Protein AF-A0A4W5LKM9-F1 (afdb_monomer_lite)

Organism: NCBI:txid62062

Secondary structure (DSSP, 8-state):
--GGGTEEEEEEEEE--GGG-PPP--EEEEEEHHHHHHHHHHHHHHHHHHS-TT-SS-S-EE-TTS-HHHHS-TTS-EEEEEETTEEEEEEE---

InterPro domains:
  IPR006767 Cwf19-like protein, C-terminal domain-2 [PF04676] (53-95)
  IPR006768 Cwf19-like, C-terminal domain-1 [PF04677] (1-44)
  IPR040194 Cwf19-like protein [PTHR12072] (1-95)

Foldseek 3Di:
DLVVVQKKWKWKWWFAAVVVVDDTDIDIDIDHVVVLVCVLVVVVVCQCVVDDPDDPDDSKDWPQPHDPPVGDDPPFTKMAMQRHPGGGIMGGDDD

Radius of gyration: 13.93 Å; chains: 1; bounding box: 39×26×37 Å

Sequence (95 aa):
MFESQDQDCVFMETHMNPKRRQHMVLECIPLPRELGDMAPIYFKKAIMECDEEWAMNKKVVDLSSKDIRHAVPRGLPYFSVDFGLQGGFAHVIEN

Structure (mmCIF, N/CA/C/O backbone):
data_AF-A0A4W5LKM9-F1
#
_entry.id   AF-A0A4W5LKM9-F1
#
loop_
_atom_site.group_PDB
_atom_site.id
_atom_site.type_symbol
_atom_site.label_atom_id
_atom_site.label_alt_id
_atom_site.label_comp_id
_atom_site.label_asym_id
_atom_site.label_entity_id
_atom_site.label_seq_id
_atom_site.pdbx_PDB_ins_code
_atom_site.Cartn_x
_atom_site.Cartn_y
_atom_site.Cartn_z
_atom_site.occupancy
_atom_site.B_iso_or_equiv
_atom_site.auth_seq_id
_atom_site.auth_comp_id
_atom_site.auth_asym_id
_atom_site.auth_atom_id
_atom_site.pdbx_PDB_model_num
ATOM 1 N N . MET A 1 1 ? -18.381 1.943 7.502 1.00 91.31 1 MET A N 1
ATOM 2 C CA . MET A 1 1 ? -18.553 0.585 8.070 1.00 91.31 1 MET A CA 1
ATOM 3 C C . MET A 1 1 ? -17.501 0.313 9.136 1.00 91.31 1 MET A C 1
ATOM 5 O O . MET A 1 1 ? -17.880 0.110 10.277 1.00 91.31 1 MET A O 1
ATOM 9 N N . PHE A 1 2 ? -16.211 0.336 8.796 1.00 95.25 2 PHE A N 1
ATOM 10 C CA . PHE A 1 2 ? -15.137 0.027 9.749 1.00 95.25 2 PHE A CA 1
ATOM 11 C C . PHE A 1 2 ? -14.924 1.106 10.818 1.00 95.25 2 PHE A C 1
ATOM 13 O O . PHE A 1 2 ? -14.783 0.773 11.987 1.00 95.25 2 PHE A O 1
ATOM 20 N N . GLU A 1 3 ? -15.078 2.384 10.467 1.00 93.88 3 GLU A N 1
ATOM 21 C CA . GLU A 1 3 ? -15.024 3.485 11.443 1.00 93.88 3 GLU A CA 1
ATOM 22 C C . GLU A 1 3 ? -16.036 3.313 12.594 1.00 93.88 3 GLU A C 1
ATOM 24 O O . GLU A 1 3 ? -15.690 3.463 13.762 1.00 93.88 3 GLU A O 1
ATOM 29 N N . SER A 1 4 ? -17.278 2.901 12.295 1.00 96.25 4 SER A N 1
ATOM 30 C CA . SER A 1 4 ? -18.292 2.619 13.328 1.00 96.25 4 SER A CA 1
ATOM 31 C C . SER A 1 4 ? -17.976 1.393 14.194 1.00 96.25 4 SER A C 1
ATOM 33 O O . SER A 1 4 ? -18.652 1.170 15.192 1.00 96.25 4 SER A O 1
ATOM 35 N N . GLN A 1 5 ? -16.986 0.587 13.801 1.00 95.88 5 GLN A N 1
ATOM 36 C CA . GLN A 1 5 ? -16.482 -0.569 14.547 1.00 95.88 5 GLN A CA 1
ATOM 37 C C . GLN A 1 5 ? -15.164 -0.262 15.271 1.00 95.88 5 GLN A C 1
ATOM 39 O O . GLN A 1 5 ? -14.531 -1.189 15.765 1.00 95.88 5 GLN A O 1
ATOM 44 N N . ASP A 1 6 ? -14.751 1.009 15.338 1.00 95.06 6 ASP A N 1
ATOM 45 C CA . ASP A 1 6 ? -13.456 1.409 15.901 1.00 95.06 6 ASP A CA 1
ATOM 46 C C . ASP A 1 6 ? -12.258 0.763 15.173 1.00 95.06 6 ASP A C 1
ATOM 48 O O . ASP A 1 6 ? -11.254 0.339 15.751 1.00 95.06 6 ASP A O 1
ATOM 52 N N . GLN A 1 7 ? -12.397 0.641 13.855 1.00 96.56 7 GLN A N 1
ATOM 53 C CA . GLN A 1 7 ? -11.366 0.122 12.973 1.00 96.56 7 GLN A CA 1
ATOM 54 C C . GLN A 1 7 ? -10.998 1.160 11.924 1.00 96.56 7 GLN A C 1
ATOM 56 O O . GLN A 1 7 ? -11.847 1.913 11.441 1.00 96.56 7 GLN A O 1
ATOM 61 N N . ASP A 1 8 ? -9.729 1.136 11.548 1.00 95.94 8 ASP A N 1
ATOM 62 C CA . ASP A 1 8 ? -9.219 1.807 10.365 1.00 95.94 8 ASP A CA 1
ATOM 63 C C . ASP A 1 8 ? -9.032 0.791 9.227 1.00 95.94 8 ASP A C 1
ATOM 65 O O . ASP A 1 8 ? -9.298 -0.406 9.387 1.00 95.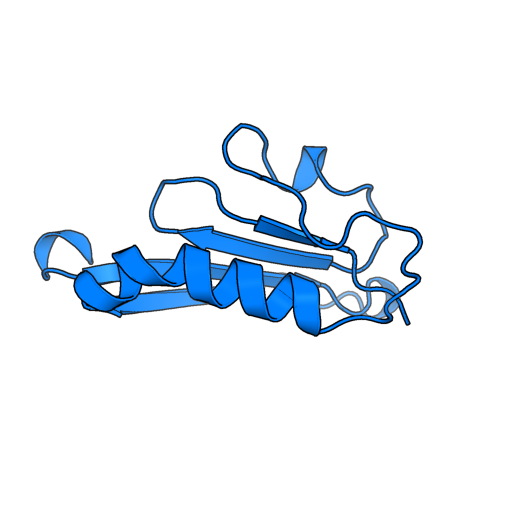94 8 ASP A O 1
ATOM 69 N N . CYS A 1 9 ? -8.632 1.252 8.048 1.00 96.50 9 CYS A N 1
ATOM 70 C CA . CYS A 1 9 ? -8.472 0.428 6.858 1.00 96.50 9 CYS A CA 1
ATOM 71 C C . CYS A 1 9 ? -7.171 0.734 6.135 1.00 96.50 9 CYS A C 1
ATOM 73 O O . CYS A 1 9 ? -6.803 1.886 5.956 1.00 96.50 9 CYS A O 1
ATOM 75 N N . VAL A 1 10 ? -6.529 -0.307 5.624 1.00 97.44 10 VAL A N 1
ATOM 76 C CA . VAL A 1 10 ? -5.486 -0.180 4.610 1.00 97.44 10 VAL A CA 1
ATOM 77 C C . VAL A 1 10 ? -6.037 -0.715 3.300 1.00 97.44 10 VAL A C 1
ATOM 79 O O . VAL A 1 10 ? -6.565 -1.830 3.255 1.00 97.44 10 VAL A O 1
ATOM 82 N N . PHE A 1 11 ? -5.907 0.070 2.239 1.00 97.19 11 PHE A N 1
ATOM 83 C CA . PHE A 1 11 ? -6.217 -0.369 0.886 1.00 97.19 11 PHE A CA 1
ATOM 84 C C . PHE A 1 11 ? -4.923 -0.584 0.130 1.00 97.19 11 PHE A C 1
ATOM 86 O O . PHE A 1 11 ? -4.054 0.276 0.176 1.00 97.19 11 PHE A O 1
ATOM 93 N N . MET A 1 12 ? -4.765 -1.713 -0.552 1.00 96.75 12 MET A N 1
ATOM 94 C CA . MET A 1 12 ? -3.549 -1.967 -1.321 1.00 96.75 12 MET A CA 1
ATOM 95 C C . MET A 1 12 ? -3.837 -2.656 -2.642 1.00 96.75 12 MET A C 1
ATOM 97 O O . MET A 1 12 ? -4.762 -3.459 -2.763 1.00 96.75 12 MET A O 1
ATOM 101 N N . GLU A 1 13 ? -3.010 -2.352 -3.631 1.00 95.50 13 GLU A N 1
ATOM 102 C CA . GLU A 1 13 ? -2.974 -3.069 -4.896 1.00 95.50 13 GLU A CA 1
ATOM 103 C C . GLU A 1 13 ? -1.526 -3.341 -5.300 1.00 95.50 13 GLU A C 1
ATOM 105 O O . GLU A 1 13 ? -0.623 -2.529 -5.081 1.00 95.50 13 GLU A O 1
ATOM 110 N N . TH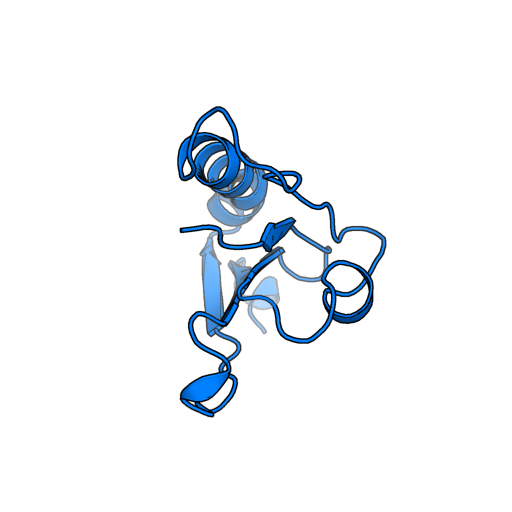R A 1 14 ? -1.305 -4.511 -5.898 1.00 95.25 14 THR A N 1
ATOM 111 C CA . THR A 1 14 ? 0.012 -4.925 -6.383 1.00 95.25 14 THR A CA 1
ATOM 112 C C . THR A 1 14 ? -0.082 -5.313 -7.850 1.00 95.25 14 THR A C 1
ATOM 114 O O . THR A 1 14 ? -0.744 -6.285 -8.220 1.00 95.25 14 THR A O 1
ATOM 117 N N . HIS A 1 15 ? 0.626 -4.582 -8.702 1.00 93.31 15 HIS A N 1
ATOM 118 C CA . HIS A 1 15 ? 0.691 -4.822 -10.133 1.00 93.31 15 HIS A CA 1
ATOM 119 C C . HIS A 1 15 ? 2.105 -5.264 -10.527 1.00 93.31 15 HIS A C 1
ATOM 121 O O . HIS A 1 15 ? 2.963 -4.447 -10.834 1.00 93.31 15 HIS A O 1
ATOM 127 N N . MET A 1 16 ? 2.353 -6.579 -10.528 1.00 90.31 16 MET A N 1
ATOM 128 C CA . MET A 1 16 ? 3.701 -7.139 -10.742 1.00 90.31 16 MET A CA 1
ATOM 129 C C . MET A 1 16 ? 4.066 -7.356 -12.214 1.00 90.31 16 MET A C 1
ATOM 131 O O . MET A 1 16 ? 5.208 -7.163 -12.617 1.00 90.31 16 MET A O 1
ATOM 135 N N . ASN A 1 17 ? 3.128 -7.849 -13.030 1.00 87.19 17 ASN A N 1
ATOM 136 C CA . ASN A 1 17 ? 3.440 -8.298 -14.388 1.00 8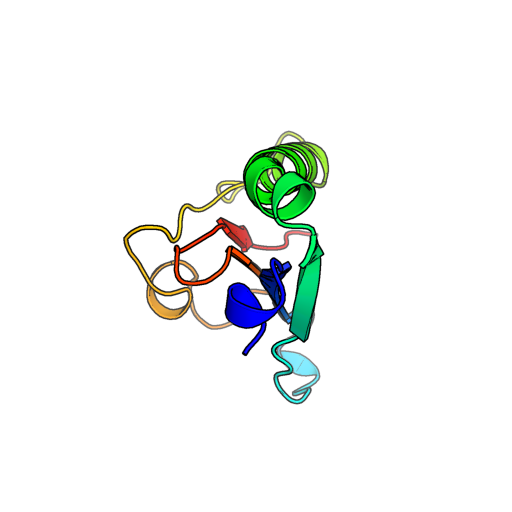7.19 17 ASN A CA 1
ATOM 137 C C . ASN A 1 17 ? 2.356 -7.876 -15.392 1.00 87.19 17 ASN A C 1
ATOM 139 O O . ASN A 1 17 ? 1.425 -8.649 -15.658 1.00 87.19 17 ASN A O 1
ATOM 143 N N . PRO A 1 18 ? 2.512 -6.697 -16.025 1.00 83.19 18 PRO A N 1
ATOM 144 C CA . PRO A 1 18 ? 1.553 -6.177 -16.999 1.00 83.19 18 PRO A CA 1
ATOM 145 C C . PRO A 1 18 ? 1.290 -7.138 -18.172 1.00 83.19 18 PRO A C 1
ATOM 147 O O . PRO A 1 18 ? 0.204 -7.149 -18.754 1.00 83.19 18 PRO A O 1
ATOM 150 N N . LYS A 1 19 ? 2.264 -7.994 -18.522 1.00 87.12 19 LYS A N 1
ATOM 151 C CA . LYS A 1 19 ? 2.146 -8.938 -19.646 1.00 87.12 19 LYS A CA 1
ATOM 152 C C . LYS A 1 19 ? 1.187 -10.089 -19.350 1.00 87.12 19 LYS A C 1
ATOM 154 O O . LYS A 1 19 ? 0.618 -10.647 -20.285 1.00 87.12 19 LYS A O 1
ATOM 159 N N . ARG A 1 20 ? 0.984 -10.439 -18.074 1.00 89.88 20 ARG A N 1
ATOM 160 C CA . ARG A 1 20 ? 0.095 -11.540 -17.667 1.00 89.88 20 ARG A CA 1
ATOM 161 C C . ARG A 1 20 ? -1.389 -11.174 -17.696 1.00 89.88 20 ARG A C 1
ATOM 163 O O . ARG A 1 20 ? -2.202 -12.085 -17.588 1.00 89.88 20 ARG A O 1
ATOM 170 N N . ARG A 1 21 ? -1.738 -9.888 -17.865 1.00 86.75 21 ARG A N 1
ATOM 171 C CA . ARG A 1 21 ? -3.127 -9.391 -17.972 1.00 86.75 21 ARG A CA 1
ATOM 172 C C . ARG A 1 21 ? -4.042 -9.929 -16.864 1.00 86.75 21 ARG A C 1
ATOM 174 O O . ARG A 1 21 ? -5.154 -10.379 -17.125 1.00 86.75 21 ARG A O 1
ATOM 181 N N . GLN A 1 22 ? -3.540 -9.928 -15.633 1.00 90.44 22 GLN A N 1
ATOM 182 C CA . GLN A 1 22 ? -4.323 -10.344 -14.473 1.00 90.44 22 GLN A CA 1
ATOM 183 C C . GLN A 1 22 ? -5.400 -9.298 -14.165 1.00 90.44 22 GLN A C 1
ATOM 185 O O . GLN A 1 22 ? -5.243 -8.120 -14.490 1.00 90.44 22 GLN A O 1
ATOM 190 N N . HIS A 1 23 ? -6.495 -9.735 -13.543 1.00 94.00 23 HIS A N 1
ATOM 191 C CA . HIS A 1 23 ? -7.497 -8.808 -13.034 1.00 94.00 23 HIS A CA 1
ATOM 192 C C . HIS A 1 23 ? -6.906 -7.953 -11.915 1.00 94.00 23 HIS A C 1
ATOM 194 O O . HIS A 1 23 ? -6.149 -8.446 -11.080 1.00 94.00 23 HIS A O 1
ATOM 200 N N . MET A 1 24 ? -7.285 -6.678 -11.908 1.00 92.19 24 MET A N 1
ATOM 201 C CA . MET A 1 24 ? -6.997 -5.778 -10.801 1.00 92.19 24 MET A CA 1
ATOM 202 C C . MET A 1 24 ? -7.778 -6.237 -9.569 1.00 92.19 24 MET A C 1
ATOM 204 O O . MET A 1 24 ? -8.979 -6.504 -9.660 1.00 92.19 24 MET A O 1
ATOM 208 N N . VAL A 1 25 ? -7.092 -6.303 -8.434 1.00 95.75 25 VAL A N 1
ATOM 209 C CA . VAL A 1 25 ? -7.687 -6.564 -7.125 1.00 95.75 25 VAL A CA 1
ATOM 210 C C . VAL A 1 25 ? -7.210 -5.457 -6.198 1.00 95.75 25 VAL A C 1
ATOM 212 O O . VAL A 1 25 ? -6.007 -5.264 -6.051 1.00 95.75 25 VAL A O 1
ATOM 215 N N . LEU A 1 26 ? -8.166 -4.734 -5.615 1.00 95.56 26 LEU A N 1
ATOM 216 C CA . LEU A 1 26 ? -7.913 -3.773 -4.549 1.00 95.56 26 LEU A CA 1
ATOM 217 C C . LEU A 1 26 ? -8.287 -4.444 -3.231 1.00 95.56 26 LEU A C 1
ATOM 219 O O . LEU A 1 26 ? -9.459 -4.733 -2.979 1.00 95.56 26 LEU A O 1
ATOM 223 N N . GLU A 1 27 ? -7.281 -4.741 -2.425 1.00 97.56 27 GLU A N 1
ATOM 224 C CA . GLU A 1 27 ? -7.450 -5.388 -1.133 1.00 97.56 27 GLU A CA 1
ATOM 225 C C . GLU A 1 27 ? -7.844 -4.346 -0.089 1.00 97.56 27 GLU A C 1
ATOM 227 O O . GLU A 1 27 ? -7.297 -3.248 -0.069 1.00 97.56 27 GLU A O 1
ATOM 232 N N . CYS A 1 28 ? -8.799 -4.686 0.777 1.00 97.25 28 CYS A N 1
ATOM 233 C CA . CYS A 1 28 ? -9.209 -3.866 1.913 1.00 97.25 28 CYS A CA 1
ATOM 234 C C . CYS A 1 28 ? -8.944 -4.658 3.189 1.00 97.25 28 CYS A C 1
ATOM 236 O O . CYS A 1 28 ? -9.573 -5.693 3.423 1.00 97.25 28 CYS A O 1
ATOM 238 N N . ILE A 1 29 ? -8.006 -4.175 3.996 1.00 97.25 29 ILE A N 1
ATOM 239 C CA . ILE A 1 29 ? -7.591 -4.820 5.236 1.00 97.25 29 ILE A CA 1
ATOM 240 C C . ILE A 1 29 ? -8.033 -3.933 6.402 1.00 97.25 29 ILE A C 1
ATOM 242 O O . ILE A 1 29 ? -7.415 -2.891 6.628 1.00 97.25 29 ILE A O 1
ATOM 246 N N . PRO A 1 30 ? -9.095 -4.304 7.137 1.00 97.19 30 PRO A N 1
ATOM 247 C CA . PRO A 1 30 ? -9.472 -3.596 8.348 1.00 97.19 30 PRO A CA 1
ATOM 248 C C . PRO A 1 30 ? -8.522 -3.954 9.490 1.00 97.19 30 PRO A C 1
ATOM 250 O O . PRO A 1 30 ? -8.103 -5.104 9.640 1.00 97.19 30 PRO A O 1
ATOM 253 N N . LEU A 1 31 ? -8.206 -2.970 10.321 1.00 96.31 31 LEU A N 1
ATOM 254 C CA . LEU A 1 31 ? -7.289 -3.118 11.440 1.00 96.31 31 LEU A CA 1
ATOM 255 C C . LEU A 1 31 ? -7.718 -2.229 12.612 1.00 96.31 31 LEU A C 1
ATOM 257 O O . LEU A 1 31 ? -8.404 -1.228 12.402 1.00 96.31 31 LEU A O 1
ATOM 261 N N . PRO A 1 32 ? -7.346 -2.576 13.858 1.00 97.44 32 PRO A N 1
ATOM 262 C CA . PRO A 1 32 ? -7.534 -1.689 14.999 1.00 97.44 32 PRO A CA 1
ATOM 263 C C . PRO A 1 32 ? -6.959 -0.302 14.720 1.00 97.44 32 PRO A C 1
ATOM 265 O O . PRO A 1 32 ? -5.872 -0.187 14.149 1.00 97.44 32 PRO A O 1
ATOM 268 N N . ARG A 1 33 ? -7.664 0.740 15.161 1.00 94.75 33 ARG A N 1
ATOM 269 C CA . ARG A 1 33 ? -7.291 2.137 14.912 1.00 94.75 33 ARG A CA 1
ATOM 270 C C . ARG A 1 33 ? -5.858 2.479 15.334 1.00 94.75 33 ARG A C 1
ATOM 272 O O . ARG A 1 33 ? -5.136 3.086 14.558 1.00 94.75 33 ARG A O 1
ATOM 279 N N . GLU A 1 34 ? -5.401 1.968 16.477 1.00 94.62 34 GLU A N 1
ATOM 280 C CA . GLU A 1 34 ? -4.014 2.148 16.945 1.00 94.62 34 GLU A CA 1
ATOM 281 C C . GLU A 1 34 ? -2.960 1.612 15.957 1.00 94.62 34 GLU A C 1
ATOM 283 O O . GLU A 1 34 ? -1.873 2.176 15.824 1.00 94.62 34 GLU A O 1
ATOM 288 N N . LEU A 1 35 ? -3.265 0.520 15.246 1.00 95.88 35 LEU A N 1
ATOM 289 C CA . LEU A 1 35 ? -2.391 -0.009 14.197 1.00 95.88 35 LEU A CA 1
ATOM 290 C C . LEU A 1 35 ? -2.534 0.785 12.893 1.00 95.88 35 LEU A C 1
ATOM 292 O O . LEU A 1 35 ? -1.539 0.941 12.187 1.00 95.88 35 LEU A O 1
ATOM 296 N N . GLY A 1 36 ? -3.732 1.299 12.599 1.00 94.94 36 GLY A N 1
ATOM 297 C CA . GLY A 1 36 ? -3.995 2.220 11.486 1.00 94.94 36 GLY A CA 1
ATOM 298 C C . GLY A 1 36 ? -3.134 3.477 11.566 1.00 94.94 36 GLY A C 1
ATOM 299 O O . GLY A 1 36 ? -2.390 3.769 10.631 1.00 94.94 36 GLY A O 1
ATOM 300 N N . ASP A 1 37 ? -3.107 4.122 12.735 1.00 94.06 37 ASP A N 1
ATOM 301 C CA . ASP A 1 37 ? -2.310 5.329 12.997 1.00 94.06 37 ASP A CA 1
ATOM 302 C C . ASP A 1 37 ? -0.804 5.110 12.751 1.00 94.06 37 ASP A C 1
ATOM 304 O O . ASP A 1 37 ? -0.079 6.012 12.322 1.00 94.06 37 ASP A O 1
ATOM 308 N N . MET A 1 38 ? -0.319 3.888 12.994 1.00 96.62 38 MET A N 1
ATOM 309 C CA . MET A 1 38 ? 1.084 3.512 12.807 1.00 96.62 38 MET A CA 1
ATOM 310 C C . MET A 1 38 ? 1.386 2.935 11.419 1.00 96.62 38 MET A C 1
ATOM 312 O O . MET A 1 38 ? 2.559 2.859 11.034 1.00 96.62 38 MET A O 1
ATOM 316 N N . ALA A 1 39 ? 0.371 2.533 10.649 1.00 96.62 39 ALA A N 1
ATOM 317 C CA . ALA A 1 39 ? 0.542 1.876 9.356 1.00 96.62 39 ALA A CA 1
ATOM 318 C C . ALA A 1 39 ? 1.399 2.700 8.373 1.00 96.62 39 ALA A C 1
ATOM 320 O O . ALA A 1 39 ? 2.336 2.123 7.806 1.00 96.62 39 ALA A O 1
ATOM 321 N N . PRO A 1 40 ? 1.220 4.033 8.227 1.00 96.56 40 PRO A N 1
ATOM 322 C CA . PRO A 1 40 ? 2.081 4.835 7.360 1.00 96.56 40 PRO A CA 1
ATOM 323 C C . PRO A 1 40 ? 3.572 4.716 7.698 1.00 96.56 40 PRO A C 1
ATOM 325 O O . PRO A 1 40 ? 4.414 4.665 6.801 1.00 96.56 40 PRO A O 1
ATOM 328 N N . ILE A 1 41 ? 3.924 4.628 8.984 1.00 96.81 41 ILE A N 1
ATOM 329 C CA . ILE A 1 41 ? 5.319 4.521 9.430 1.00 96.81 41 ILE A CA 1
ATOM 330 C C . ILE A 1 41 ? 5.902 3.164 9.022 1.00 96.81 41 ILE A C 1
ATOM 332 O O . ILE A 1 41 ? 7.007 3.113 8.475 1.00 96.81 41 ILE A O 1
ATOM 336 N N . TYR A 1 42 ? 5.154 2.078 9.241 1.00 96.75 42 TYR A N 1
ATOM 337 C CA . TYR A 1 42 ? 5.582 0.727 8.878 1.00 96.75 42 TYR A CA 1
ATOM 338 C C . TYR A 1 42 ? 5.779 0.572 7.371 1.00 96.75 42 TYR A C 1
ATOM 340 O O . TYR A 1 42 ? 6.846 0.134 6.942 1.00 96.75 42 TYR A O 1
ATOM 348 N N . PHE A 1 43 ? 4.795 0.980 6.566 1.00 97.00 43 PHE A N 1
ATOM 349 C CA . PHE A 1 43 ? 4.886 0.874 5.110 1.00 97.00 43 PHE A CA 1
ATOM 350 C C . PHE A 1 43 ? 5.997 1.755 4.547 1.00 97.00 43 PHE A C 1
ATOM 352 O O . PHE A 1 43 ? 6.776 1.293 3.718 1.00 97.00 43 PHE A O 1
ATOM 359 N N . LYS A 1 44 ? 6.138 2.994 5.033 1.00 96.19 44 LYS A N 1
ATOM 360 C CA . LYS A 1 44 ? 7.224 3.874 4.593 1.00 96.19 44 LYS A CA 1
ATOM 361 C C . LYS A 1 44 ? 8.592 3.261 4.880 1.00 96.19 44 LYS A C 1
ATOM 363 O O . LYS A 1 44 ? 9.451 3.279 4.005 1.00 96.19 44 LYS A O 1
ATOM 368 N N . LYS A 1 45 ? 8.794 2.705 6.080 1.00 96.25 45 LYS A N 1
ATOM 369 C CA . LYS A 1 45 ? 10.042 2.021 6.441 1.00 96.25 45 LYS A CA 1
ATOM 370 C C . LYS A 1 45 ? 10.294 0.813 5.536 1.00 96.25 45 LYS A C 1
ATOM 372 O O . LYS A 1 45 ? 11.352 0.739 4.922 1.00 96.25 45 LYS A O 1
ATOM 377 N N . ALA A 1 46 ? 9.309 -0.074 5.404 1.00 95.56 46 ALA A N 1
ATOM 378 C CA . ALA A 1 46 ? 9.431 -1.286 4.602 1.00 95.56 46 ALA A CA 1
ATOM 379 C C . ALA A 1 46 ? 9.737 -0.983 3.126 1.00 95.56 46 ALA A C 1
ATOM 381 O O . ALA A 1 46 ? 10.630 -1.598 2.557 1.00 95.56 46 ALA A O 1
ATOM 382 N N . ILE A 1 47 ? 9.069 0.004 2.517 1.00 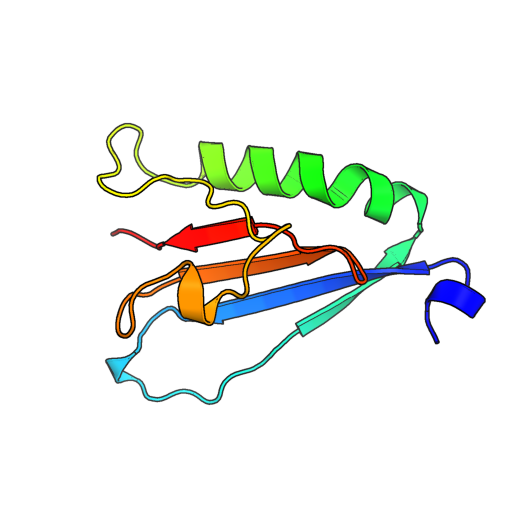94.12 47 ILE A N 1
ATOM 383 C CA . ILE A 1 47 ? 9.321 0.395 1.120 1.00 94.12 47 ILE A CA 1
ATOM 384 C C . ILE A 1 47 ? 10.738 0.962 0.943 1.00 94.12 47 ILE A C 1
ATOM 386 O O . ILE A 1 47 ? 11.400 0.671 -0.049 1.00 94.12 47 ILE A O 1
ATOM 390 N N . MET A 1 48 ? 11.236 1.761 1.894 1.00 92.06 48 MET A N 1
ATOM 391 C CA . MET A 1 48 ? 12.609 2.281 1.821 1.00 92.06 48 MET A CA 1
ATOM 392 C C . MET A 1 48 ? 13.665 1.165 1.914 1.00 92.06 48 MET A C 1
ATOM 394 O O . MET A 1 48 ? 14.720 1.281 1.287 1.00 92.06 48 MET A O 1
ATOM 398 N N . GLU A 1 49 ? 13.373 0.099 2.665 1.00 91.50 49 GLU A N 1
ATOM 399 C CA . GLU A 1 49 ? 14.277 -1.031 2.932 1.00 91.50 49 GLU A CA 1
ATOM 400 C C . GLU A 1 49 ? 14.170 -2.187 1.913 1.00 91.50 49 GLU A C 1
ATOM 402 O O . GLU A 1 49 ? 15.096 -2.985 1.823 1.00 91.50 49 GLU A O 1
ATOM 407 N N . CYS A 1 50 ? 13.070 -2.301 1.156 1.00 84.94 50 CYS A N 1
ATOM 408 C CA . CYS A 1 50 ? 12.769 -3.475 0.318 1.00 84.94 50 CYS A CA 1
ATOM 409 C C . CYS A 1 50 ? 13.615 -3.598 -0.963 1.00 84.94 50 CYS A C 1
ATOM 411 O O . CYS A 1 50 ? 13.820 -4.713 -1.439 1.00 84.94 50 CYS A O 1
ATOM 413 N N . ASP A 1 51 ? 14.053 -2.479 -1.539 1.00 75.31 51 ASP A N 1
ATOM 414 C CA . ASP A 1 51 ? 14.685 -2.439 -2.867 1.00 75.31 51 ASP A CA 1
ATOM 415 C C . ASP A 1 51 ? 16.184 -2.096 -2.800 1.00 75.31 51 ASP A C 1
ATOM 417 O O . ASP A 1 51 ? 16.659 -1.563 -1.788 1.00 75.31 51 ASP A O 1
ATOM 421 N N . GLU A 1 52 ? 16.923 -2.355 -3.883 1.00 76.94 52 GLU A N 1
ATOM 422 C CA . GLU A 1 52 ? 18.360 -2.091 -3.997 1.00 76.94 52 GLU A CA 1
ATOM 423 C C . GLU A 1 52 ? 18.698 -0.650 -3.577 1.00 76.94 52 GLU A C 1
ATOM 425 O O . GLU A 1 52 ? 17.930 0.297 -3.782 1.00 76.94 52 GLU A O 1
ATOM 430 N N . GLU A 1 53 ? 19.853 -0.448 -2.935 1.00 73.94 53 GLU A N 1
ATOM 431 C CA . GLU A 1 53 ? 20.265 0.888 -2.467 1.00 73.94 53 GLU A CA 1
ATOM 432 C C . GLU A 1 53 ? 20.381 1.908 -3.610 1.00 73.94 53 GLU A C 1
ATOM 434 O O . GLU A 1 53 ? 20.226 3.107 -3.377 1.00 73.94 53 GLU A O 1
ATOM 439 N N . TRP A 1 54 ? 20.570 1.428 -4.842 1.00 75.75 54 TRP A N 1
ATOM 440 C CA . TRP A 1 54 ? 20.793 2.226 -6.046 1.00 75.75 54 TRP A CA 1
ATOM 441 C C . TRP A 1 54 ? 19.643 2.121 -7.060 1.00 75.75 54 TRP A C 1
ATOM 443 O O . TRP A 1 54 ? 19.885 2.074 -8.265 1.00 75.75 54 TRP A O 1
ATOM 453 N N . ALA A 1 55 ? 18.397 2.106 -6.579 1.00 79.19 55 ALA A N 1
ATOM 454 C CA . ALA A 1 55 ? 17.208 2.169 -7.432 1.00 79.19 55 ALA A CA 1
ATOM 455 C C . ALA A 1 55 ? 17.201 3.435 -8.316 1.00 79.19 55 ALA A C 1
ATOM 457 O O . ALA A 1 55 ? 17.607 4.522 -7.883 1.00 79.19 55 ALA A O 1
ATOM 458 N N . MET A 1 56 ? 16.723 3.311 -9.558 1.00 83.94 56 MET A N 1
ATOM 459 C CA . MET A 1 56 ? 16.639 4.446 -10.487 1.00 83.94 56 MET A CA 1
ATOM 460 C C . MET A 1 56 ? 15.427 5.327 -10.185 1.00 83.94 56 MET A C 1
ATOM 462 O O . MET A 1 56 ? 15.508 6.558 -10.266 1.00 83.94 56 MET A O 1
ATOM 466 N N . ASN A 1 57 ? 14.295 4.712 -9.841 1.00 86.75 57 ASN A N 1
ATOM 467 C CA . ASN A 1 57 ? 13.099 5.428 -9.424 1.00 86.75 57 ASN A CA 1
ATOM 468 C C . ASN A 1 57 ? 13.129 5.771 -7.928 1.00 86.75 57 ASN A C 1
ATOM 470 O O . ASN A 1 57 ? 13.785 5.138 -7.103 1.00 86.75 57 ASN A O 1
ATOM 474 N N . LYS A 1 58 ? 12.363 6.802 -7.546 1.00 88.56 58 LYS A N 1
ATOM 475 C CA . LYS A 1 58 ? 12.155 7.116 -6.127 1.00 88.56 58 LYS A CA 1
ATOM 476 C C . LYS A 1 58 ? 11.465 5.933 -5.446 1.00 88.56 58 LYS A C 1
ATOM 478 O O . LYS A 1 58 ? 10.346 5.597 -5.823 1.00 88.56 58 LYS A O 1
ATOM 483 N N . LYS A 1 59 ? 12.090 5.384 -4.397 1.00 90.31 59 LYS A N 1
ATOM 484 C CA . LYS A 1 59 ? 11.540 4.257 -3.626 1.00 90.31 59 LYS A CA 1
ATOM 485 C C . LYS A 1 59 ? 10.135 4.540 -3.091 1.00 90.31 59 LYS A C 1
ATOM 487 O O . LYS A 1 59 ? 9.248 3.720 -3.266 1.00 90.31 59 LYS A O 1
ATOM 492 N N . VAL A 1 60 ? 9.918 5.708 -2.483 1.00 94.44 60 VAL A N 1
ATOM 493 C CA . VAL A 1 60 ? 8.603 6.118 -1.962 1.00 94.44 60 VAL A CA 1
ATOM 494 C C . VAL A 1 60 ? 8.076 7.303 -2.764 1.00 94.44 60 VAL A C 1
ATOM 496 O O . VAL A 1 60 ? 8.711 8.360 -2.824 1.00 94.44 60 VAL A O 1
ATOM 499 N N . VAL A 1 61 ? 6.889 7.139 -3.336 1.00 94.88 61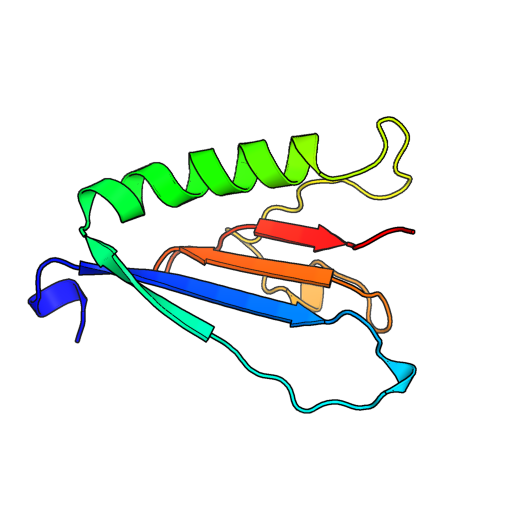 VAL A N 1
ATOM 500 C CA . VAL A 1 61 ? 6.101 8.196 -3.971 1.00 94.88 61 VAL A CA 1
ATOM 501 C C . VAL A 1 61 ? 4.912 8.516 -3.072 1.00 94.88 61 VAL A C 1
ATOM 503 O O . VAL A 1 61 ? 4.167 7.624 -2.685 1.00 94.88 61 VAL A O 1
ATOM 506 N N . ASP A 1 62 ? 4.748 9.788 -2.723 1.00 95.38 62 ASP A N 1
ATOM 507 C CA . ASP A 1 62 ? 3.647 10.268 -1.884 1.00 95.38 62 ASP A CA 1
ATOM 508 C C . ASP A 1 62 ? 2.372 10.475 -2.720 1.00 95.38 62 ASP A C 1
ATOM 510 O O . ASP A 1 62 ? 2.393 11.208 -3.718 1.00 95.38 62 ASP A O 1
ATOM 514 N N . LEU A 1 63 ? 1.278 9.826 -2.310 1.00 95.62 63 LEU A N 1
ATOM 515 C CA . LEU A 1 63 ? -0.041 9.887 -2.946 1.00 95.62 63 LEU A CA 1
ATOM 516 C C . LEU A 1 63 ? -1.026 10.812 -2.209 1.00 95.62 63 LEU A C 1
ATOM 518 O O . LEU A 1 63 ? -2.155 10.985 -2.659 1.00 95.62 63 LEU A O 1
ATOM 522 N N . SER A 1 64 ? -0.617 11.479 -1.125 1.00 91.62 64 SER A N 1
ATOM 523 C CA . SER A 1 64 ? -1.484 12.369 -0.328 1.00 91.62 64 SER A CA 1
ATOM 524 C C . SER A 1 64 ? -2.187 13.470 -1.136 1.00 91.62 64 SER A C 1
ATOM 526 O O . SER A 1 64 ? -3.255 13.944 -0.754 1.00 91.62 64 SER A O 1
ATOM 528 N N . SER A 1 65 ? -1.599 13.878 -2.265 1.00 88.81 65 SER A N 1
ATOM 529 C CA . SER A 1 65 ? -2.121 14.927 -3.151 1.00 88.81 65 SER A CA 1
ATOM 530 C C . SER A 1 65 ? -2.484 14.441 -4.558 1.00 88.81 65 SER A C 1
ATOM 532 O O . SER A 1 65 ? -2.942 15.249 -5.371 1.00 88.81 65 SER A O 1
ATOM 534 N N . LYS A 1 66 ? -2.246 13.162 -4.892 1.00 88.56 66 LYS A N 1
ATOM 535 C CA . LYS A 1 66 ? -2.349 12.641 -6.269 1.00 88.56 66 LYS A CA 1
ATOM 536 C C . LYS A 1 66 ? -2.731 11.163 -6.282 1.00 88.56 66 LYS A C 1
ATOM 538 O O . LYS A 1 66 ? -2.136 10.369 -5.571 1.00 88.56 66 LYS A O 1
ATOM 543 N N . ASP A 1 67 ? -3.634 10.794 -7.186 1.00 88.69 67 ASP A N 1
ATOM 544 C CA . ASP A 1 67 ? -3.986 9.394 -7.463 1.00 88.69 67 ASP A CA 1
ATOM 545 C C . ASP A 1 67 ? -2.814 8.620 -8.103 1.00 88.69 67 ASP A C 1
ATOM 547 O O . ASP A 1 67 ? -2.018 9.195 -8.859 1.00 88.69 67 ASP A O 1
ATOM 551 N N . ILE A 1 68 ? -2.771 7.299 -7.893 1.00 91.62 68 ILE A N 1
ATOM 552 C CA . ILE A 1 68 ? -1.759 6.385 -8.445 1.00 91.62 68 ILE A CA 1
ATOM 553 C C . ILE A 1 68 ? -1.606 6.540 -9.962 1.00 91.62 68 ILE A C 1
ATOM 555 O O . ILE A 1 68 ? -0.493 6.555 -10.489 1.00 91.62 68 ILE A O 1
ATOM 559 N N . ARG A 1 69 ? -2.718 6.785 -10.667 1.00 90.69 69 ARG A N 1
ATOM 560 C CA . ARG A 1 69 ? -2.762 6.979 -12.128 1.00 90.69 69 ARG A CA 1
ATOM 561 C C . ARG A 1 69 ? -1.956 8.178 -12.628 1.00 90.69 69 ARG A C 1
ATOM 563 O O . ARG A 1 69 ? -1.605 8.216 -13.806 1.00 90.69 69 ARG A O 1
ATOM 570 N N . HIS A 1 70 ? -1.717 9.163 -11.765 1.00 92.06 70 HIS A N 1
ATOM 571 C CA . HIS A 1 70 ? -0.925 10.358 -12.065 1.00 92.06 70 HIS A CA 1
ATOM 572 C C . HIS A 1 70 ? 0.482 10.289 -11.462 1.00 92.06 70 HIS A C 1
ATOM 574 O O . HIS A 1 70 ? 1.364 11.034 -11.887 1.00 92.06 70 HIS A O 1
ATOM 580 N N . ALA A 1 71 ? 0.681 9.429 -10.462 1.00 93.00 71 ALA A N 1
ATOM 581 C CA . ALA A 1 71 ? 1.944 9.270 -9.759 1.00 93.00 71 ALA A CA 1
ATOM 582 C C . ALA A 1 71 ? 2.892 8.288 -10.465 1.00 93.00 71 ALA A C 1
ATOM 584 O O . ALA A 1 71 ? 4.095 8.544 -10.519 1.00 93.00 71 ALA A O 1
ATOM 585 N N . VAL A 1 72 ? 2.360 7.200 -11.035 1.00 92.56 72 VAL A N 1
ATOM 586 C CA . VAL A 1 72 ? 3.147 6.152 -11.701 1.00 92.56 72 VAL A CA 1
ATOM 587 C C . VAL A 1 72 ? 2.815 6.090 -13.201 1.00 92.56 72 VAL A C 1
ATOM 589 O O . VAL A 1 72 ? 1.643 5.976 -13.571 1.00 92.56 72 VAL A O 1
ATOM 592 N N . PRO A 1 73 ? 3.822 6.147 -14.098 1.00 91.06 73 PRO A N 1
ATOM 593 C CA . PRO A 1 73 ? 3.613 5.982 -15.534 1.00 91.06 73 PRO A CA 1
ATOM 594 C C . PRO A 1 73 ? 2.967 4.640 -15.901 1.00 91.06 73 PRO A C 1
ATOM 596 O O . PRO A 1 73 ? 3.276 3.590 -15.338 1.00 91.06 73 PRO A O 1
ATOM 599 N N . ARG A 1 74 ? 2.105 4.654 -16.924 1.00 89.69 74 ARG A N 1
ATOM 600 C CA . ARG A 1 74 ? 1.468 3.430 -17.431 1.00 89.69 74 ARG A CA 1
ATOM 601 C C . ARG A 1 74 ? 2.507 2.420 -17.922 1.00 89.69 74 ARG A C 1
ATOM 603 O O . ARG A 1 74 ? 3.416 2.769 -18.667 1.00 89.69 74 ARG A O 1
ATOM 610 N N . GLY A 1 75 ? 2.278 1.150 -17.593 1.00 88.31 75 GLY A N 1
ATOM 611 C CA . GLY A 1 75 ? 3.069 0.019 -18.085 1.00 88.31 75 GLY A CA 1
ATOM 612 C C . GLY A 1 75 ? 4.200 -0.422 -17.158 1.00 88.31 75 GLY A C 1
ATOM 613 O O . GLY A 1 75 ? 4.781 -1.475 -17.414 1.00 88.31 75 GLY A O 1
ATOM 614 N N . LEU A 1 76 ? 4.473 0.320 -16.082 1.00 92.12 76 LEU A N 1
ATOM 615 C CA . LEU A 1 76 ? 5.423 -0.094 -15.053 1.00 92.12 76 LEU A CA 1
ATOM 616 C C .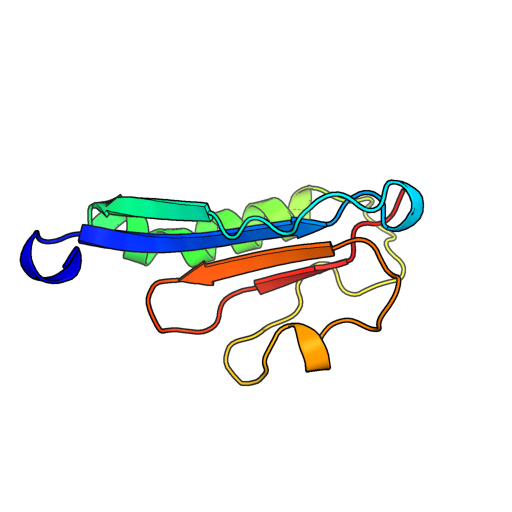 LEU A 1 76 ? 4.743 -0.969 -13.985 1.00 92.12 76 LEU A C 1
ATOM 618 O O . LEU A 1 76 ? 3.575 -0.732 -13.653 1.00 92.12 76 LEU A O 1
ATOM 622 N N . PRO A 1 77 ? 5.443 -1.986 -13.454 1.00 93.50 77 PRO A N 1
ATOM 623 C CA . PRO A 1 77 ? 5.039 -2.661 -12.232 1.00 93.50 77 PRO A CA 1
ATOM 624 C C . PRO A 1 77 ? 5.060 -1.707 -11.035 1.00 93.50 77 PRO A C 1
ATOM 626 O O . PRO A 1 77 ? 5.945 -0.858 -10.926 1.00 93.50 77 PRO A O 1
ATOM 629 N N . TYR A 1 78 ? 4.093 -1.838 -10.133 1.00 94.88 78 TYR A N 1
ATOM 630 C CA . TYR A 1 78 ? 4.023 -0.996 -8.944 1.00 94.88 78 TYR A CA 1
ATOM 631 C C . TYR A 1 78 ? 3.284 -1.677 -7.794 1.00 94.88 78 TYR A C 1
ATOM 633 O O . TYR A 1 78 ? 2.480 -2.590 -7.987 1.00 94.88 78 TYR A O 1
ATOM 641 N N . PHE A 1 79 ? 3.552 -1.176 -6.598 1.00 96.00 79 PHE A N 1
ATOM 642 C CA . PHE A 1 79 ? 2.776 -1.396 -5.390 1.00 96.00 79 PHE A CA 1
ATOM 643 C C . PHE A 1 79 ? 2.214 -0.051 -4.934 1.00 96.00 79 PHE A C 1
ATOM 645 O O . PHE A 1 79 ? 2.931 0.953 -4.962 1.00 96.00 79 PHE A O 1
ATOM 652 N N . SER A 1 80 ? 0.956 -0.012 -4.508 1.00 96.94 80 SER A N 1
ATOM 653 C CA . SER A 1 80 ? 0.393 1.164 -3.846 1.00 96.94 80 SER A CA 1
ATOM 654 C C . SER A 1 80 ? -0.441 0.782 -2.641 1.00 96.94 80 SER A C 1
ATOM 656 O O . SER A 1 80 ? -1.087 -0.266 -2.618 1.00 96.94 80 SER A O 1
ATOM 658 N N . VAL A 1 81 ? -0.421 1.663 -1.649 1.00 97.56 81 VAL A N 1
ATOM 659 C CA . VAL A 1 81 ? -1.130 1.519 -0.387 1.00 97.56 81 VAL A CA 1
ATOM 660 C C . VAL A 1 81 ? -1.745 2.856 0.008 1.00 97.56 81 VAL A C 1
ATOM 662 O O . VAL A 1 81 ? -1.055 3.868 -0.040 1.00 97.56 81 VAL A O 1
ATOM 665 N N . ASP A 1 82 ? -3.006 2.852 0.421 1.00 96.81 82 ASP A N 1
ATOM 666 C CA . ASP A 1 82 ? -3.724 3.992 0.992 1.00 96.81 82 ASP A CA 1
ATOM 667 C C . ASP A 1 82 ? -4.156 3.680 2.429 1.00 96.81 82 ASP A C 1
ATOM 669 O O . ASP A 1 82 ? -4.418 2.525 2.785 1.00 96.81 82 ASP A O 1
ATOM 673 N N . PHE A 1 83 ? -4.231 4.722 3.256 1.00 95.88 83 PHE A N 1
ATOM 674 C CA . PHE A 1 83 ? -4.563 4.628 4.677 1.00 95.88 83 PHE A CA 1
ATOM 675 C C . PHE A 1 83 ? -5.921 5.291 4.896 1.00 95.88 83 PHE A C 1
ATOM 677 O O . PHE A 1 83 ? -6.055 6.508 4.819 1.00 95.88 83 PHE A O 1
ATOM 684 N N . GLY A 1 84 ? -6.957 4.481 5.084 1.00 93.00 84 GLY A N 1
ATOM 685 C CA . GLY A 1 84 ? -8.332 4.938 5.208 1.00 93.00 84 GLY A CA 1
ATOM 686 C C . GLY A 1 84 ? -8.780 5.726 3.976 1.00 93.00 84 GLY A C 1
ATOM 687 O O . GLY A 1 84 ? -8.784 5.218 2.856 1.00 93.00 84 GLY A O 1
ATOM 688 N N . LEU A 1 85 ? -9.194 6.973 4.199 1.00 89.19 85 LEU A N 1
ATOM 689 C CA . LEU A 1 85 ? -9.529 7.931 3.136 1.00 89.19 85 LEU A CA 1
ATOM 690 C C . LEU A 1 85 ? -8.378 8.900 2.835 1.00 89.19 85 LEU A C 1
ATOM 692 O O . LEU A 1 85 ? -8.519 9.772 1.976 1.00 89.19 85 LEU A O 1
ATOM 696 N N . GLN A 1 86 ? -7.267 8.791 3.563 1.00 86.75 86 GLN A N 1
ATOM 697 C CA . GLN A 1 86 ? -6.070 9.566 3.294 1.00 86.75 86 GLN A CA 1
ATOM 698 C C . GLN A 1 86 ? -5.235 8.854 2.222 1.00 86.75 86 GLN A C 1
ATOM 700 O O . GLN A 1 86 ? -5.111 7.629 2.213 1.00 86.75 86 GLN A O 1
ATOM 705 N N . GLY A 1 87 ? -4.648 9.628 1.307 1.00 89.06 87 GLY A N 1
ATOM 706 C CA . GLY A 1 87 ? -3.702 9.070 0.341 1.00 89.06 87 GLY A CA 1
ATOM 707 C C . GLY A 1 87 ? -2.489 8.475 1.057 1.00 89.06 87 GLY A C 1
ATOM 708 O O . GLY A 1 87 ? -2.088 8.971 2.113 1.00 89.06 87 GLY A O 1
ATOM 709 N N . GLY A 1 88 ? -1.909 7.418 0.499 1.00 96.25 88 GLY A N 1
ATOM 710 C CA . GLY A 1 88 ? -0.743 6.766 1.084 1.00 96.25 88 GLY A CA 1
ATOM 711 C C . GLY A 1 88 ? 0.499 6.849 0.208 1.00 96.25 88 GLY A C 1
ATOM 712 O O . GLY A 1 88 ? 0.983 7.936 -0.119 1.00 96.25 88 GLY A O 1
ATOM 713 N N . PHE A 1 89 ? 1.064 5.693 -0.122 1.00 97.50 89 PHE A N 1
ATOM 714 C CA . PHE A 1 89 ? 2.338 5.580 -0.817 1.00 97.50 89 PHE A CA 1
ATOM 715 C C . PHE A 1 89 ? 2.232 4.710 -2.059 1.00 97.50 89 PHE A C 1
ATOM 717 O O . PHE A 1 89 ? 1.474 3.746 -2.107 1.00 97.50 89 PHE A O 1
ATOM 724 N N . ALA A 1 90 ? 3.080 5.009 -3.034 1.00 96.81 90 ALA A N 1
ATOM 725 C CA . ALA A 1 90 ? 3.382 4.120 -4.138 1.00 96.81 90 ALA A CA 1
ATOM 726 C C . ALA A 1 90 ? 4.873 3.813 -4.207 1.00 96.81 90 ALA A C 1
ATOM 728 O O . ALA A 1 90 ? 5.720 4.613 -3.806 1.00 96.81 90 ALA A O 1
ATOM 729 N N . HIS A 1 91 ? 5.173 2.653 -4.767 1.00 95.44 91 HIS A N 1
ATOM 730 C CA . HIS A 1 91 ? 6.510 2.183 -5.062 1.00 95.44 91 HIS A CA 1
ATOM 731 C C . HIS A 1 91 ? 6.502 1.573 -6.462 1.00 95.44 91 HIS A C 1
ATOM 733 O O . HIS A 1 91 ? 5.707 0.677 -6.750 1.00 95.44 91 HIS A O 1
ATOM 739 N N . VAL A 1 92 ? 7.360 2.080 -7.345 1.00 94.12 92 VAL A N 1
ATOM 740 C CA . VAL A 1 92 ? 7.613 1.438 -8.639 1.00 94.12 92 VAL A CA 1
ATOM 741 C C . VAL A 1 92 ? 8.524 0.251 -8.371 1.00 94.12 92 VAL A C 1
ATOM 743 O O . VAL A 1 92 ? 9.576 0.437 -7.774 1.00 94.12 92 VAL A O 1
ATOM 746 N N . ILE A 1 93 ? 8.111 -0.943 -8.788 1.00 91.56 93 ILE A N 1
ATOM 747 C CA . ILE A 1 93 ? 8.855 -2.172 -8.501 1.00 91.56 93 ILE A CA 1
ATOM 748 C C . ILE A 1 93 ? 9.925 -2.351 -9.578 1.00 91.56 93 ILE A C 1
ATOM 750 O O . ILE A 1 93 ? 9.593 -2.509 -10.758 1.00 91.56 93 ILE A O 1
ATOM 754 N N . GLU A 1 94 ? 11.191 -2.338 -9.166 1.00 82.94 94 GLU A N 1
ATOM 755 C CA . GLU A 1 94 ? 12.365 -2.567 -10.012 1.00 82.94 94 GLU A CA 1
ATOM 756 C C . GLU A 1 94 ? 12.997 -3.932 -9.674 1.00 82.94 94 GLU A C 1
ATOM 758 O O . GLU A 1 94 ? 13.063 -4.325 -8.513 1.00 82.94 94 GLU A O 1
ATOM 763 N N . ASN A 1 95 ? 13.351 -4.711 -10.706 1.00 64.94 95 ASN A N 1
ATOM 764 C CA . ASN A 1 95 ? 14.152 -5.947 -10.649 1.00 64.94 95 ASN A CA 1
ATOM 765 C C . ASN A 1 95 ? 14.515 -6.392 -12.072 1.00 64.94 95 ASN A C 1
ATOM 767 O O . ASN A 1 95 ? 13.583 -6.492 -12.910 1.00 64.94 95 ASN A O 1
#

pLDDT: mean 92.12, std 5.96, range [64.94, 97.56]